Protein AF-A0A0C3GFC9-F1 (afdb_monomer)

Sequence (129 aa):
MVLRSMSPLGEFMSLLHCGRKLAPQDPPTFFVRWVLGDQTLHYHDTSITMDEFHALAHRVVKVAGDLCKELMYNWLQQVDLHQVKDDLQNRKAGFSFVRHPDNRLSEAYLGLLAKASTAKPNALMTHGT

pLDDT: mean 81.22, std 12.31, range [37.28, 94.31]

Solvent-accessible surface area (backbone atoms only — not comparable to full-atom values): 8166 Å² total; per-residue (Å²): 138,80,92,79,69,96,51,68,60,66,56,52,54,50,50,50,52,49,48,63,65,43,56,83,73,50,72,75,92,64,64,61,48,79,42,82,89,76,43,30,42,34,42,83,100,43,73,45,37,53,66,57,52,52,49,46,55,53,49,52,53,48,53,53,50,52,49,49,34,57,78,39,73,70,57,74,83,93,69,63,71,90,67,56,57,71,67,90,83,63,79,58,87,90,72,52,46,49,70,32,80,88,47,69,41,74,62,50,62,57,61,49,49,54,50,59,73,70,47,61,90,60,72,84,60,79,76,78,123

Mean predicted aligned error: 14.91 Å

Organism: Oidiodendron maius (strain Zn) (NCBI:txid913774)

Foldseek 3Di:
DPPDDPDCVVVVVVVVVVCVVCVVVDPPPPLWDADPPQCWIDGPVDIDHPVNVVVVVVVVVVVVVVVVCLVLLVDDDPFPPVQQDDDPVDPDPPDDSCPVPSRVNVCVVVVSVVSVVPDDVCSVVPPDD

Secondary structure (DSSP, 8-state):
--TT---THHHHHHHHHHHHHHTTTS--S-SEEEETTTTEEEETTEEEEHHHHHHHHHHHHHHHHHHHHHHTTT------TTT----TT---TT--GGG-GGG--TTHHHHHHHHHHHSPTTTTTTT--

Radius of gyration: 28.76 Å; Cα contacts (8 Å, |Δi|>4): 67; chains: 1; bounding box: 46×60×67 Å

Structure (mmCIF, N/CA/C/O backbone):
data_AF-A0A0C3GFC9-F1
#
_entry.id   AF-A0A0C3GFC9-F1
#
loop_
_atom_site.group_PDB
_atom_site.id
_atom_site.type_symbol
_atom_site.label_atom_id
_atom_site.label_alt_id
_atom_site.label_comp_id
_atom_site.label_asym_id
_atom_site.label_entity_id
_atom_site.label_seq_id
_atom_site.pdbx_PDB_ins_code
_atom_site.Cartn_x
_atom_site.Cartn_y
_atom_site.Cartn_z
_atom_site.occupancy
_atom_site.B_iso_or_equiv
_atom_site.auth_seq_id
_atom_site.auth_comp_id
_atom_site.auth_asym_id
_atom_site.auth_atom_id
_atom_site.pdbx_PDB_model_num
ATOM 1 N N . MET A 1 1 ? -1.468 44.048 -40.352 1.00 47.03 1 MET A N 1
ATOM 2 C CA . MET A 1 1 ? -2.719 44.228 -39.589 1.00 47.03 1 MET A CA 1
ATOM 3 C C . MET A 1 1 ? -3.746 44.846 -40.529 1.00 47.03 1 MET A C 1
ATOM 5 O O . MET A 1 1 ? -3.628 46.019 -40.845 1.00 47.03 1 MET A O 1
ATOM 9 N N . VAL A 1 2 ? -4.680 44.044 -41.053 1.00 45.38 2 VAL A N 1
ATOM 10 C CA . VAL A 1 2 ? -5.859 44.534 -41.789 1.00 45.38 2 VAL A CA 1
ATOM 11 C C . VAL A 1 2 ? -7.055 44.301 -40.876 1.00 45.38 2 VAL A C 1
ATOM 13 O O . VAL A 1 2 ? -7.545 43.187 -40.716 1.00 45.38 2 VAL A O 1
ATOM 16 N N . LEU A 1 3 ? -7.440 45.370 -40.191 1.00 52.34 3 LEU A N 1
ATOM 17 C CA . LEU A 1 3 ? -8.510 45.430 -39.209 1.00 52.34 3 LEU A CA 1
ATOM 18 C C . LEU A 1 3 ? -9.842 45.618 -39.949 1.00 52.34 3 LEU A C 1
ATOM 20 O O . LEU A 1 3 ? -10.229 46.767 -40.136 1.00 52.34 3 LEU A O 1
ATOM 24 N N . ARG A 1 4 ? -10.487 44.528 -40.422 1.00 47.97 4 ARG A N 1
ATOM 25 C CA . ARG A 1 4 ? -11.958 44.440 -40.673 1.00 47.97 4 ARG A CA 1
ATOM 26 C C . ARG A 1 4 ? -12.507 43.184 -41.378 1.00 47.97 4 ARG A C 1
ATOM 28 O O . ARG A 1 4 ? -13.690 43.175 -41.702 1.00 47.97 4 ARG A O 1
ATOM 35 N N . SER A 1 5 ? -11.755 42.103 -41.594 1.00 49.25 5 SER A N 1
ATOM 36 C CA . SER A 1 5 ? -12.398 40.855 -42.045 1.00 49.25 5 SER A CA 1
ATOM 37 C C . SER A 1 5 ? -12.921 40.063 -40.842 1.00 49.25 5 SER A C 1
ATOM 39 O O . SER A 1 5 ? -12.117 39.524 -40.088 1.00 49.25 5 SER A O 1
ATOM 41 N N . MET A 1 6 ? -14.243 39.918 -40.694 1.00 60.22 6 MET A N 1
ATOM 42 C CA . MET A 1 6 ? -14.892 38.964 -39.765 1.00 60.22 6 MET A CA 1
ATOM 43 C C . MET A 1 6 ? -14.681 37.490 -40.170 1.00 60.22 6 MET A C 1
ATOM 45 O O . MET A 1 6 ? -15.509 36.626 -39.900 1.00 60.22 6 MET A O 1
ATOM 49 N N . SER A 1 7 ? -13.591 37.197 -40.873 1.00 68.00 7 SER A N 1
ATOM 50 C CA . SER A 1 7 ? -13.250 35.848 -41.284 1.00 68.00 7 SER A CA 1
ATOM 51 C C . SER A 1 7 ? -12.221 35.289 -40.304 1.00 68.00 7 SER A C 1
ATOM 53 O O . SER A 1 7 ? -11.136 35.870 -40.192 1.00 68.00 7 SER A O 1
ATOM 55 N N . PRO A 1 8 ? -12.501 34.150 -39.644 1.00 67.62 8 PRO A N 1
ATOM 56 C CA . PRO A 1 8 ? -11.527 33.481 -38.781 1.00 67.62 8 PRO A CA 1
ATOM 57 C C . PRO A 1 8 ? -10.313 32.960 -39.571 1.00 67.62 8 PRO A C 1
ATOM 59 O O . PRO A 1 8 ? -9.320 32.537 -38.989 1.00 67.62 8 PRO A O 1
ATOM 62 N N . LEU A 1 9 ? -10.342 33.037 -40.909 1.00 78.25 9 LEU A N 1
ATOM 63 C CA . LEU A 1 9 ? -9.257 32.604 -41.785 1.00 78.25 9 LEU A CA 1
ATOM 64 C C . LEU A 1 9 ? -7.922 33.296 -41.482 1.00 78.25 9 LEU A C 1
ATOM 66 O O . LEU A 1 9 ? -6.882 32.647 -41.534 1.00 78.25 9 LEU A O 1
ATOM 70 N N . GLY A 1 10 ? -7.925 34.591 -41.147 1.00 80.19 10 GLY A N 1
ATOM 71 C CA . GLY A 1 10 ? -6.684 35.310 -40.825 1.00 80.19 10 GLY A CA 1
ATOM 72 C C . GLY A 1 10 ? -6.003 34.779 -39.558 1.00 80.19 10 GLY A C 1
ATOM 73 O O . GLY A 1 10 ? -4.776 34.669 -39.497 1.00 80.19 10 GLY A O 1
ATOM 74 N N . GLU A 1 11 ? -6.808 34.388 -38.574 1.00 79.44 11 GLU A N 1
ATOM 75 C CA . GLU A 1 11 ? -6.344 33.767 -37.336 1.00 79.44 11 GLU A CA 1
ATOM 76 C C . GLU A 1 11 ? -5.896 32.322 -37.583 1.00 79.44 11 GLU A C 1
ATOM 78 O O . GLU A 1 11 ? -4.794 31.955 -37.179 1.00 79.44 11 GLU A O 1
ATOM 83 N N . PHE A 1 12 ? -6.652 31.539 -38.364 1.00 78.00 12 PHE A N 1
ATOM 84 C CA . PHE A 1 12 ? -6.254 30.182 -38.756 1.00 78.00 12 PHE A CA 1
ATOM 85 C C . PHE A 1 12 ? -4.924 30.149 -39.511 1.00 78.00 12 PHE A C 1
ATOM 87 O O . PHE A 1 12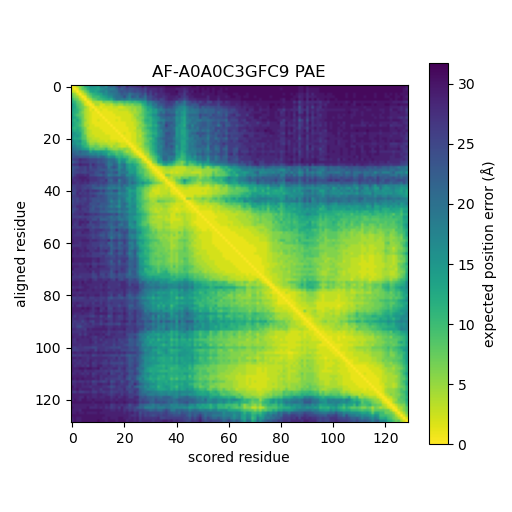 ? -4.077 29.304 -39.227 1.00 78.00 12 PHE A O 1
ATOM 94 N N . MET A 1 13 ? -4.692 31.088 -40.430 1.00 84.94 13 MET A N 1
ATOM 95 C CA . MET A 1 13 ? -3.417 31.181 -41.146 1.00 84.94 13 MET A CA 1
ATOM 96 C C . MET A 1 13 ? -2.267 31.608 -40.226 1.00 84.94 13 MET A C 1
ATOM 98 O O . MET A 1 13 ? -1.150 31.112 -40.375 1.00 84.94 13 MET A O 1
ATOM 102 N N . SER A 1 14 ? -2.533 32.476 -39.245 1.00 83.94 14 SER A N 1
ATOM 103 C CA . SER A 1 14 ? -1.540 32.872 -38.238 1.00 83.94 14 SER A CA 1
ATOM 104 C C . SER A 1 14 ? -1.169 31.703 -37.319 1.00 83.94 14 SER A C 1
ATOM 106 O O . SER A 1 14 ? 0.015 31.464 -37.081 1.00 83.94 14 SER A O 1
ATOM 108 N N . LEU A 1 15 ? -2.158 30.926 -36.866 1.00 82.94 15 LEU A N 1
ATOM 109 C CA . LEU A 1 15 ? -1.952 29.718 -36.064 1.00 82.94 15 LEU A CA 1
ATOM 110 C C . LEU A 1 15 ? -1.225 28.628 -36.856 1.00 82.94 15 LEU A C 1
ATOM 112 O O . LEU A 1 15 ? -0.289 28.032 -36.335 1.00 82.94 15 LEU A O 1
ATOM 116 N N . LEU A 1 16 ? -1.580 28.413 -38.126 1.00 84.38 16 LEU A N 1
ATOM 117 C CA . LEU A 1 16 ? -0.884 27.472 -39.008 1.00 84.38 16 LEU A CA 1
ATOM 118 C C . LEU A 1 16 ? 0.585 27.865 -39.206 1.00 84.38 16 LEU A C 1
ATOM 120 O O . LEU A 1 16 ? 1.469 27.010 -39.175 1.00 84.38 16 LEU A O 1
ATOM 124 N N . HIS A 1 17 ? 0.861 29.156 -39.404 1.00 86.19 17 HIS A N 1
ATOM 125 C CA . HIS A 1 17 ? 2.228 29.663 -39.535 1.00 86.19 17 HIS A CA 1
ATOM 126 C C . HIS A 1 17 ? 3.020 29.519 -38.234 1.00 86.19 17 HIS A C 1
ATOM 128 O O . HIS A 1 17 ? 4.190 29.141 -38.267 1.00 86.19 17 HIS A O 1
ATOM 134 N N . CYS A 1 18 ? 2.378 29.766 -37.089 1.00 82.62 18 CYS A N 1
ATOM 135 C CA . CYS A 1 18 ? 2.957 29.520 -35.771 1.00 82.62 18 CYS A CA 1
ATOM 136 C C . CYS A 1 18 ? 3.274 28.028 -35.577 1.00 82.62 18 CYS A C 1
ATOM 138 O O . CYS A 1 18 ? 4.416 27.672 -35.298 1.00 82.62 18 CYS A O 1
ATOM 140 N N . GLY A 1 19 ? 2.309 27.145 -35.850 1.00 76.19 19 GLY A N 1
ATOM 141 C CA . GLY A 1 19 ? 2.468 25.694 -35.771 1.00 76.19 19 GLY A CA 1
ATOM 142 C C . GLY A 1 19 ? 3.572 25.164 -36.685 1.00 76.19 19 GLY A C 1
ATOM 143 O O . GLY A 1 19 ? 4.367 24.342 -36.258 1.00 76.19 19 GLY A O 1
ATOM 144 N N . ARG A 1 20 ? 3.718 25.688 -37.908 1.00 82.25 20 ARG A N 1
ATOM 145 C CA . ARG A 1 20 ? 4.824 25.322 -38.816 1.00 82.25 20 ARG A CA 1
ATOM 146 C C . ARG A 1 20 ? 6.199 25.778 -38.334 1.00 82.25 20 ARG A C 1
ATOM 148 O O . ARG A 1 20 ? 7.185 25.134 -38.668 1.00 82.25 20 ARG A O 1
ATOM 155 N N . LYS A 1 21 ? 6.280 26.884 -37.590 1.00 82.00 21 LYS A N 1
ATOM 156 C CA . LYS A 1 21 ? 7.532 27.335 -36.962 1.00 82.00 21 LYS A CA 1
ATOM 157 C C . LYS A 1 21 ? 7.885 26.518 -35.724 1.00 82.00 21 LYS A C 1
ATOM 159 O O . LYS A 1 21 ? 9.066 26.346 -35.444 1.00 82.00 21 LYS A O 1
ATOM 164 N N . LEU A 1 22 ? 6.871 26.045 -35.003 1.00 74.25 22 LEU A N 1
ATOM 165 C CA . LEU A 1 22 ? 7.031 25.229 -33.802 1.00 74.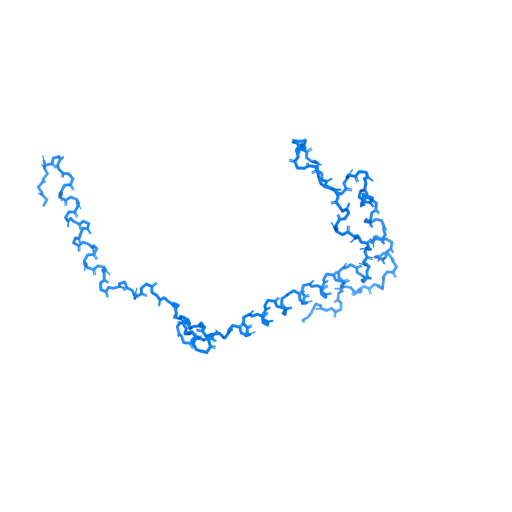25 22 LEU A CA 1
ATOM 166 C C . LEU A 1 22 ? 7.255 23.747 -34.128 1.00 74.25 22 LEU A C 1
ATOM 168 O O . LEU A 1 22 ? 8.013 23.103 -33.424 1.00 74.25 22 LEU A O 1
ATOM 172 N N . ALA A 1 23 ? 6.690 23.221 -35.217 1.00 69.56 23 ALA A N 1
ATOM 173 C CA . ALA A 1 23 ? 6.781 21.804 -35.585 1.00 69.56 23 ALA A CA 1
ATOM 174 C C . ALA A 1 23 ? 8.219 21.249 -35.706 1.00 69.56 23 ALA A C 1
ATOM 176 O O . ALA A 1 23 ? 8.431 20.108 -35.317 1.00 69.56 23 ALA A O 1
ATOM 177 N N . PRO A 1 24 ? 9.227 22.001 -36.194 1.00 73.06 24 PRO A N 1
ATOM 178 C CA . PRO A 1 24 ? 10.620 21.545 -36.197 1.00 73.06 24 PRO A CA 1
ATOM 179 C C . PRO A 1 24 ? 11.316 21.652 -34.831 1.00 73.06 24 PRO A C 1
ATOM 181 O O . PRO A 1 24 ? 12.390 21.087 -34.660 1.00 73.06 24 PRO A O 1
ATOM 184 N N . GLN A 1 25 ? 10.753 22.434 -33.902 1.00 68.56 25 GLN A N 1
ATOM 185 C CA . GLN A 1 25 ? 11.238 22.606 -32.524 1.00 68.56 25 GLN A CA 1
ATOM 186 C C . GLN A 1 25 ? 10.552 21.638 -31.553 1.00 68.56 25 GLN A C 1
ATOM 188 O O . GLN A 1 25 ? 10.991 21.504 -30.413 1.00 68.56 25 GLN A O 1
ATOM 193 N N . ASP A 1 26 ? 9.477 20.986 -31.997 1.00 56.66 26 ASP A N 1
ATOM 194 C CA . ASP A 1 26 ? 8.774 19.967 -31.239 1.00 56.66 26 ASP A CA 1
ATOM 195 C C . ASP A 1 26 ? 9.607 18.673 -31.315 1.00 56.66 26 ASP A C 1
ATOM 197 O O . ASP A 1 26 ? 9.803 18.133 -32.412 1.00 56.66 26 ASP A O 1
ATOM 201 N N . PRO A 1 27 ? 10.186 18.190 -30.200 1.00 59.91 27 PRO A N 1
ATOM 202 C CA . PRO A 1 27 ? 10.908 16.925 -30.207 1.00 59.91 27 PRO A CA 1
ATOM 203 C C . PRO A 1 27 ? 9.965 15.799 -30.667 1.00 59.91 27 PRO A C 1
ATOM 205 O O . PRO A 1 27 ? 8.756 15.877 -30.428 1.00 59.91 27 PRO A O 1
ATOM 208 N N . PRO A 1 28 ? 10.472 14.745 -31.337 1.00 61.00 28 PRO A N 1
ATOM 209 C CA . PRO A 1 28 ? 9.625 13.657 -31.809 1.00 61.00 28 PRO A CA 1
ATOM 210 C C . PRO A 1 28 ? 8.748 13.132 -30.670 1.00 61.00 28 PRO A C 1
ATOM 212 O O . PRO A 1 28 ? 9.238 12.804 -29.593 1.00 61.00 28 PRO A O 1
ATOM 215 N N . THR A 1 29 ? 7.443 13.035 -30.928 1.00 58.06 29 THR A N 1
ATOM 216 C CA . THR A 1 29 ? 6.380 12.750 -29.945 1.00 58.06 29 THR A CA 1
ATOM 217 C C . THR A 1 29 ? 6.498 11.372 -29.271 1.00 58.06 29 THR A C 1
ATOM 219 O O . THR A 1 29 ? 5.673 11.012 -28.436 1.00 58.06 29 THR A O 1
ATOM 222 N N . PHE A 1 30 ? 7.515 10.577 -29.613 1.00 57.59 30 PHE A N 1
ATOM 223 C CA . PHE A 1 30 ? 7.796 9.283 -29.006 1.00 57.59 30 PHE A CA 1
ATOM 224 C C . PHE A 1 30 ? 9.033 9.376 -28.102 1.00 57.59 30 PHE A C 1
ATOM 226 O O . PHE A 1 30 ? 10.143 8.999 -28.459 1.00 57.59 30 PHE A O 1
ATOM 233 N N . PHE A 1 31 ? 8.826 9.825 -26.867 1.00 65.44 31 PHE A N 1
ATOM 234 C CA . PHE A 1 31 ? 9.827 9.700 -25.799 1.00 65.44 31 PHE A CA 1
ATOM 235 C C . PHE A 1 31 ? 10.051 8.247 -25.355 1.00 65.44 31 PHE A C 1
ATOM 237 O O . PHE A 1 31 ? 10.948 7.965 -24.568 1.00 65.44 31 PHE A O 1
ATOM 244 N N . VAL A 1 32 ? 9.236 7.323 -25.865 1.00 66.19 32 VAL A N 1
ATOM 245 C CA . VAL A 1 32 ? 9.180 5.926 -25.460 1.00 66.19 32 VAL A CA 1
ATOM 246 C C . VAL A 1 32 ? 9.242 5.046 -26.705 1.00 66.19 32 VAL A C 1
ATOM 248 O O . VAL A 1 32 ? 8.365 5.124 -27.567 1.00 66.19 32 VAL A O 1
ATOM 251 N N . ARG A 1 33 ? 10.268 4.195 -26.807 1.00 77.75 33 ARG A N 1
ATOM 252 C CA . ARG A 1 33 ? 10.377 3.165 -27.851 1.00 77.75 33 ARG A CA 1
ATOM 253 C C . ARG A 1 33 ? 10.247 1.791 -27.207 1.00 77.75 33 ARG A C 1
ATOM 255 O O . ARG A 1 33 ? 11.044 1.438 -26.347 1.00 77.75 33 ARG A O 1
ATOM 262 N N . TRP A 1 34 ? 9.273 1.014 -27.666 1.00 79.94 34 TRP A N 1
ATOM 263 C CA . TRP A 1 34 ? 9.131 -0.391 -27.297 1.00 79.94 34 TRP A CA 1
ATOM 264 C C . TRP A 1 34 ? 9.788 -1.282 -28.345 1.00 79.94 34 TRP A C 1
ATOM 266 O O . TRP A 1 34 ? 9.454 -1.187 -29.530 1.00 79.94 34 TRP A O 1
ATOM 276 N N . VAL A 1 35 ? 10.695 -2.156 -27.921 1.00 80.69 35 VAL A N 1
ATOM 277 C CA . VAL A 1 35 ? 11.299 -3.168 -28.787 1.00 80.69 35 VAL A CA 1
ATOM 278 C C . VAL A 1 35 ? 10.722 -4.531 -28.396 1.00 80.69 35 VAL A C 1
ATOM 280 O O . VAL A 1 35 ? 10.742 -4.947 -27.243 1.00 80.69 35 VAL A O 1
ATOM 283 N N . LEU A 1 36 ? 10.089 -5.205 -29.362 1.00 73.75 36 LEU A N 1
ATOM 284 C CA . LEU A 1 36 ? 9.292 -6.409 -29.092 1.00 73.75 36 LEU A CA 1
ATOM 285 C C . LEU A 1 36 ? 10.155 -7.645 -28.793 1.00 73.75 36 LEU A C 1
ATOM 287 O O . LEU A 1 36 ? 9.706 -8.537 -28.083 1.00 73.75 36 LEU A O 1
ATOM 291 N N . GLY A 1 37 ? 11.368 -7.714 -29.350 1.00 77.00 37 GLY A N 1
ATOM 292 C CA . GLY A 1 37 ? 12.222 -8.903 -29.253 1.00 77.00 37 GLY A CA 1
ATOM 293 C C . GLY A 1 37 ? 12.847 -9.094 -27.873 1.00 77.00 37 GLY A C 1
ATOM 294 O O . GLY A 1 37 ? 12.868 -10.199 -27.347 1.00 77.00 37 GLY A O 1
ATOM 295 N N . ASP A 1 38 ? 13.327 -8.009 -27.287 1.00 71.25 38 ASP A N 1
ATOM 296 C CA . ASP A 1 38 ? 13.937 -7.947 -25.960 1.00 71.25 38 ASP A CA 1
ATOM 297 C C . ASP A 1 38 ? 12.940 -7.515 -24.869 1.00 71.25 38 ASP A C 1
ATOM 299 O O . ASP A 1 38 ? 13.285 -7.523 -23.692 1.00 71.25 38 ASP A O 1
ATOM 303 N N . GLN A 1 39 ? 11.697 -7.181 -25.252 1.00 86.75 39 GLN A N 1
ATOM 304 C CA . GLN A 1 39 ? 10.661 -6.646 -24.361 1.00 86.75 39 GLN A CA 1
ATOM 305 C C . GLN A 1 39 ? 11.188 -5.463 -23.537 1.00 86.75 39 GLN A C 1
ATOM 307 O O . GLN A 1 39 ? 10.914 -5.345 -22.340 1.00 86.75 39 GLN A O 1
ATOM 312 N N . THR A 1 40 ? 11.970 -4.599 -24.184 1.00 87.81 40 THR A N 1
ATOM 313 C CA . THR A 1 40 ? 12.606 -3.449 -23.545 1.00 87.81 40 THR A CA 1
ATOM 314 C C . THR A 1 40 ? 11.875 -2.165 -23.909 1.00 87.81 40 THR A C 1
ATOM 316 O O . THR A 1 40 ? 11.625 -1.852 -25.079 1.00 87.81 40 THR A O 1
ATOM 319 N N . LEU A 1 41 ? 11.557 -1.385 -22.880 1.00 86.12 41 LEU A N 1
ATOM 320 C CA . LEU A 1 41 ? 11.072 -0.021 -22.982 1.00 86.12 41 LEU A CA 1
ATOM 321 C C . LEU A 1 41 ? 12.269 0.929 -22.887 1.00 86.12 41 LEU A C 1
ATOM 323 O O . LEU A 1 41 ? 12.907 1.032 -21.842 1.00 86.12 41 LEU A O 1
ATOM 327 N N . HIS A 1 42 ? 12.564 1.650 -23.961 1.00 85.31 42 HIS A N 1
ATOM 328 C CA . HIS A 1 42 ? 13.576 2.702 -23.967 1.00 85.31 42 HIS A CA 1
ATOM 329 C C . HIS A 1 42 ? 12.927 4.066 -23.736 1.00 85.31 42 HIS A C 1
ATOM 331 O O . HIS A 1 42 ? 11.971 4.420 -24.430 1.00 85.31 42 HIS A O 1
ATOM 337 N N . TYR A 1 43 ? 13.478 4.833 -22.799 1.00 81.00 43 TYR A N 1
ATOM 338 C CA . TYR A 1 43 ? 13.106 6.209 -22.484 1.00 81.00 43 TYR A CA 1
ATOM 339 C C . TYR A 1 43 ? 14.378 7.063 -22.383 1.00 81.00 43 TYR A C 1
ATOM 341 O O . TYR A 1 43 ? 15.171 6.891 -21.456 1.00 81.00 43 TYR A O 1
ATOM 349 N N . HIS A 1 44 ? 14.593 7.974 -23.338 1.00 79.50 44 HIS A N 1
ATOM 350 C CA . HIS A 1 44 ? 15.859 8.714 -23.493 1.00 79.50 44 HIS A CA 1
ATOM 351 C C . HIS A 1 44 ? 17.097 7.790 -23.453 1.00 79.50 44 HIS A C 1
ATOM 353 O O . HIS A 1 44 ? 17.167 6.835 -24.224 1.00 79.50 44 HIS A O 1
ATOM 359 N N . ASP A 1 45 ? 18.041 8.059 -22.544 1.00 81.25 45 ASP A N 1
ATOM 360 C CA . ASP A 1 45 ? 19.277 7.296 -22.331 1.00 81.25 45 ASP A CA 1
ATOM 361 C C . ASP A 1 45 ? 19.093 6.137 -21.335 1.00 81.25 45 ASP A C 1
ATOM 363 O O . ASP A 1 45 ? 20.059 5.513 -20.901 1.00 81.25 45 ASP A O 1
ATOM 367 N N . THR A 1 46 ? 17.849 5.855 -20.939 1.00 83.38 46 THR A N 1
ATOM 368 C CA . THR A 1 46 ? 17.509 4.773 -20.013 1.00 83.38 46 THR A CA 1
ATOM 369 C C . THR A 1 46 ? 16.670 3.709 -20.701 1.00 83.38 46 THR A C 1
ATOM 371 O O . THR A 1 46 ? 15.903 3.977 -21.628 1.00 83.38 46 THR A O 1
ATOM 374 N N . SER A 1 47 ? 16.810 2.474 -20.242 1.00 88.12 47 SER A N 1
ATOM 375 C CA . SER A 1 47 ? 16.018 1.344 -20.708 1.00 88.12 47 SER A CA 1
ATOM 376 C C . SER A 1 47 ? 15.575 0.511 -19.522 1.00 88.12 47 SER A C 1
ATOM 378 O O . SER A 1 47 ? 16.340 0.341 -18.576 1.00 88.12 47 SER A O 1
ATOM 380 N N . ILE A 1 48 ? 14.358 -0.014 -19.586 1.00 89.00 48 ILE A N 1
ATOM 381 C CA . ILE A 1 48 ? 13.835 -0.966 -18.614 1.00 89.00 48 ILE A CA 1
ATOM 382 C C . ILE A 1 48 ? 13.248 -2.152 -19.367 1.00 89.00 48 ILE A C 1
ATOM 384 O O . ILE A 1 48 ? 12.418 -1.993 -20.263 1.00 89.00 48 ILE A O 1
ATOM 388 N N . THR A 1 49 ? 13.700 -3.347 -19.027 1.00 91.06 49 THR A N 1
ATOM 389 C CA . THR A 1 49 ? 13.106 -4.587 -19.532 1.00 91.06 49 THR A CA 1
ATOM 390 C C . THR A 1 49 ? 11.766 -4.845 -18.848 1.00 91.06 49 THR A C 1
ATOM 392 O O . THR A 1 49 ? 11.521 -4.403 -17.720 1.00 91.06 49 THR A O 1
ATOM 395 N N . MET A 1 50 ? 10.883 -5.605 -19.491 1.00 86.38 50 MET A N 1
ATOM 396 C CA . MET A 1 50 ? 9.631 -6.012 -18.850 1.00 86.38 50 MET A CA 1
ATOM 397 C C . MET A 1 50 ? 9.837 -6.840 -17.588 1.00 86.38 50 MET A C 1
ATOM 399 O O . MET A 1 50 ? 9.074 -6.691 -16.633 1.00 86.38 50 MET A O 1
ATOM 403 N N . ASP A 1 51 ? 10.897 -7.642 -17.538 1.00 88.44 51 ASP A N 1
ATOM 404 C CA . ASP A 1 51 ? 11.267 -8.383 -16.335 1.00 88.44 51 ASP A CA 1
ATOM 405 C C . ASP A 1 51 ? 11.658 -7.440 -15.192 1.00 88.44 51 ASP A C 1
ATOM 407 O O . ASP A 1 51 ? 11.205 -7.616 -14.059 1.00 88.44 51 ASP A O 1
ATOM 411 N N . GLU A 1 52 ? 12.437 -6.390 -15.466 1.00 89.19 52 GLU A N 1
ATOM 412 C CA . GLU A 1 52 ? 12.785 -5.371 -14.470 1.00 89.19 52 GLU A CA 1
ATOM 413 C C . GLU A 1 52 ? 11.569 -4.569 -14.006 1.00 89.19 52 GLU A C 1
ATOM 415 O O . GLU A 1 52 ? 11.453 -4.270 -12.813 1.00 89.19 52 GLU A O 1
ATOM 420 N N . PHE A 1 53 ? 10.650 -4.254 -14.921 1.00 86.38 53 PHE A N 1
ATOM 421 C CA . PHE A 1 53 ? 9.396 -3.579 -14.604 1.00 86.38 53 PHE A CA 1
ATOM 422 C C . PHE A 1 53 ? 8.489 -4.447 -13.717 1.00 86.38 53 PHE A C 1
ATOM 424 O O . PHE A 1 53 ? 8.015 -3.989 -12.673 1.00 86.38 53 PHE A O 1
ATOM 431 N N . HIS A 1 54 ? 8.302 -5.726 -14.054 1.00 86.62 54 HIS A N 1
ATOM 432 C CA . HIS A 1 54 ? 7.574 -6.673 -13.207 1.00 86.62 54 HIS A CA 1
ATOM 433 C C . HIS A 1 54 ? 8.255 -6.852 -11.849 1.00 86.62 54 HIS A C 1
ATOM 435 O O . HIS A 1 54 ? 7.600 -6.814 -10.804 1.00 86.62 54 HIS A O 1
ATOM 441 N N . ALA A 1 55 ? 9.582 -6.983 -11.835 1.00 91.75 55 ALA A N 1
ATOM 442 C CA . ALA A 1 55 ? 10.346 -7.092 -10.603 1.00 91.75 55 ALA A CA 1
ATOM 443 C C . ALA A 1 55 ? 10.205 -5.834 -9.735 1.00 91.75 55 ALA A C 1
ATOM 445 O O . ALA A 1 55 ? 10.153 -5.948 -8.511 1.00 91.75 55 ALA A O 1
ATOM 446 N N . LEU A 1 56 ? 10.100 -4.642 -10.333 1.00 90.44 56 LEU A N 1
ATOM 447 C CA . LEU A 1 56 ? 9.812 -3.406 -9.609 1.00 90.44 56 LEU A CA 1
ATOM 448 C C . LEU A 1 56 ? 8.440 -3.472 -8.934 1.00 90.44 56 LEU A C 1
ATOM 450 O O . LEU A 1 56 ? 8.364 -3.236 -7.730 1.00 90.44 56 LEU A O 1
ATOM 454 N N . ALA A 1 57 ? 7.384 -3.843 -9.663 1.00 88.25 57 ALA A N 1
ATOM 455 C CA . ALA A 1 57 ? 6.045 -3.984 -9.090 1.00 88.25 57 ALA A CA 1
ATOM 456 C C . ALA A 1 57 ? 6.033 -4.988 -7.923 1.00 88.25 57 ALA A C 1
ATOM 458 O O . ALA A 1 57 ? 5.544 -4.677 -6.835 1.00 88.25 57 ALA A O 1
ATOM 459 N N . HIS A 1 58 ? 6.661 -6.154 -8.100 1.00 92.19 58 HIS A N 1
ATOM 460 C CA . HIS A 1 58 ? 6.801 -7.149 -7.035 1.00 92.19 58 HIS A CA 1
ATOM 461 C C . HIS A 1 58 ? 7.590 -6.624 -5.832 1.00 92.19 58 HIS A C 1
ATOM 463 O O . HIS A 1 58 ? 7.188 -6.860 -4.692 1.00 92.19 58 HIS A O 1
ATOM 469 N N . ARG A 1 59 ? 8.690 -5.894 -6.058 1.00 93.81 59 ARG A N 1
ATOM 470 C CA . ARG A 1 59 ? 9.475 -5.273 -4.982 1.00 93.81 59 ARG A CA 1
ATOM 471 C C . ARG A 1 59 ? 8.652 -4.252 -4.209 1.00 93.81 59 ARG A C 1
ATOM 473 O O . ARG A 1 59 ? 8.674 -4.292 -2.985 1.00 93.81 59 ARG A O 1
ATOM 480 N N . VAL A 1 60 ? 7.907 -3.385 -4.892 1.00 94.31 60 VAL A N 1
ATOM 481 C CA . VAL A 1 60 ? 7.056 -2.376 -4.245 1.00 94.31 60 VAL A CA 1
ATOM 482 C C . VAL A 1 60 ? 5.981 -3.045 -3.393 1.00 94.31 60 VAL A C 1
ATOM 484 O O . VAL A 1 60 ? 5.840 -2.699 -2.224 1.00 94.31 60 VAL A O 1
ATOM 487 N N . VAL A 1 61 ? 5.278 -4.047 -3.932 1.00 94.00 61 VAL A N 1
ATOM 488 C CA . VAL A 1 61 ? 4.263 -4.802 -3.176 1.00 94.00 61 VAL A CA 1
ATOM 489 C C . VAL A 1 61 ? 4.881 -5.497 -1.965 1.00 94.00 61 VAL A C 1
ATOM 491 O O . VAL A 1 61 ? 4.312 -5.450 -0.877 1.00 94.00 61 VAL A O 1
ATOM 494 N N . LYS A 1 62 ? 6.060 -6.108 -2.127 1.00 93.88 62 LYS A N 1
ATOM 495 C CA . LYS A 1 62 ? 6.772 -6.766 -1.029 1.00 93.88 62 LYS A CA 1
ATOM 496 C C . LYS A 1 62 ? 7.155 -5.771 0.067 1.00 93.88 62 LYS A C 1
ATOM 498 O O . LYS A 1 62 ? 6.809 -5.999 1.219 1.00 93.88 62 LYS A O 1
ATOM 503 N N . VAL A 1 63 ? 7.815 -4.668 -0.287 1.00 93.69 63 VAL A N 1
ATOM 504 C CA . VAL A 1 63 ? 8.249 -3.637 0.670 1.00 93.69 63 VAL A CA 1
ATOM 505 C C . VAL A 1 63 ? 7.050 -3.017 1.383 1.00 93.69 63 VAL A C 1
ATOM 507 O O . VAL A 1 63 ? 7.065 -2.899 2.603 1.00 93.69 63 VAL A O 1
ATOM 510 N N . ALA A 1 64 ? 5.983 -2.681 0.653 1.00 93.00 64 ALA A N 1
ATOM 511 C CA . ALA A 1 64 ? 4.755 -2.161 1.248 1.00 93.00 64 ALA A CA 1
ATOM 512 C C . ALA A 1 64 ? 4.096 -3.184 2.187 1.00 93.00 64 ALA A C 1
ATOM 514 O O . ALA A 1 64 ? 3.631 -2.822 3.265 1.00 93.00 64 ALA A O 1
ATOM 515 N N . GLY A 1 65 ? 4.079 -4.463 1.804 1.00 91.19 65 GLY A N 1
ATOM 516 C CA . GLY A 1 65 ? 3.555 -5.545 2.631 1.00 91.19 65 GLY A CA 1
ATOM 517 C C . GLY A 1 65 ? 4.365 -5.762 3.908 1.00 91.19 65 GLY A C 1
ATOM 518 O O . GLY A 1 65 ? 3.782 -5.928 4.976 1.00 91.19 65 GLY A O 1
ATOM 519 N N . ASP A 1 66 ? 5.693 -5.732 3.817 1.00 90.38 66 ASP A N 1
ATOM 520 C CA . ASP A 1 66 ? 6.583 -5.894 4.968 1.00 90.38 66 ASP A CA 1
ATOM 521 C C . ASP A 1 66 ? 6.488 -4.690 5.919 1.00 90.38 66 ASP A C 1
ATOM 523 O O . ASP A 1 66 ? 6.325 -4.883 7.123 1.00 90.38 66 ASP A O 1
ATOM 527 N N . LEU A 1 67 ? 6.435 -3.465 5.383 1.00 90.69 67 LEU A N 1
ATOM 528 C CA . LEU A 1 67 ? 6.183 -2.256 6.172 1.00 90.69 67 LEU A CA 1
ATOM 529 C C . LEU A 1 67 ? 4.806 -2.296 6.850 1.00 90.69 67 LEU A C 1
ATOM 531 O O . LEU A 1 67 ? 4.673 -1.947 8.018 1.00 90.69 67 LEU A O 1
ATOM 535 N N . CYS A 1 68 ? 3.769 -2.749 6.143 1.00 89.25 68 CYS A N 1
ATOM 536 C CA . CYS A 1 68 ? 2.430 -2.878 6.712 1.00 89.25 68 CYS A CA 1
ATOM 537 C C . CYS A 1 68 ? 2.411 -3.881 7.876 1.00 89.25 68 CYS A C 1
ATOM 539 O O . CYS A 1 68 ? 1.862 -3.580 8.934 1.00 89.25 68 CYS A O 1
ATOM 541 N N . LYS A 1 69 ? 3.079 -5.036 7.737 1.00 89.38 69 LYS A N 1
ATOM 542 C CA . LYS A 1 69 ? 3.233 -6.000 8.841 1.00 89.38 69 LYS A CA 1
ATOM 543 C C . LYS A 1 69 ? 3.939 -5.378 10.039 1.00 89.38 69 LYS A C 1
ATOM 545 O O . LYS A 1 69 ? 3.491 -5.588 11.164 1.00 89.38 69 LYS A O 1
ATOM 550 N N . GLU A 1 70 ? 5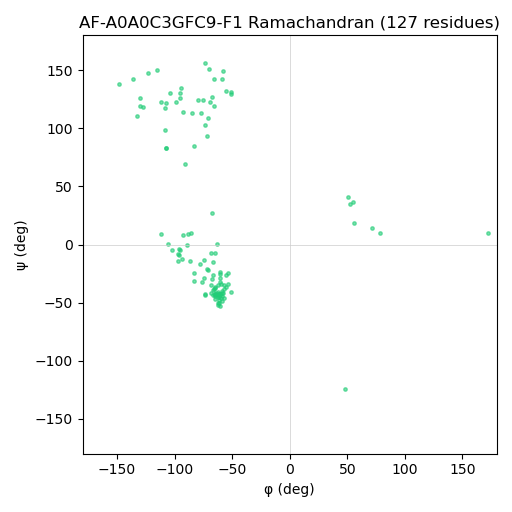.009 -4.621 9.808 1.00 88.62 70 GLU A N 1
ATOM 551 C CA . GLU A 1 70 ? 5.740 -3.929 10.870 1.00 88.62 70 GLU A CA 1
ATOM 552 C C . GLU A 1 70 ? 4.833 -2.935 11.605 1.00 88.62 70 GLU A C 1
ATOM 554 O O . GLU A 1 70 ? 4.664 -3.048 12.820 1.00 88.62 70 GLU A O 1
ATOM 559 N N . LEU A 1 71 ? 4.163 -2.043 10.867 1.00 88.44 71 LEU A N 1
ATOM 560 C CA . LEU A 1 71 ? 3.230 -1.049 11.412 1.00 88.44 71 LEU A CA 1
ATOM 561 C C . LEU A 1 71 ? 2.048 -1.683 12.156 1.00 88.44 71 LEU A C 1
ATOM 563 O O . LEU A 1 71 ? 1.518 -1.099 13.099 1.00 88.44 71 LEU A O 1
ATOM 567 N N . MET A 1 72 ? 1.645 -2.890 11.762 1.00 89.56 72 MET A N 1
ATOM 568 C CA . MET A 1 72 ? 0.608 -3.660 12.442 1.00 89.56 72 MET A CA 1
ATOM 569 C C . MET A 1 72 ? 1.150 -4.505 13.607 1.00 89.56 72 MET A C 1
ATOM 571 O O . MET A 1 72 ? 0.422 -5.337 14.135 1.00 89.56 72 MET A O 1
ATOM 575 N N . TYR A 1 73 ? 2.403 -4.338 14.044 1.00 89.44 73 TYR A N 1
ATOM 576 C CA . TYR A 1 73 ? 3.031 -5.160 15.093 1.00 89.44 73 TYR A CA 1
ATOM 577 C C . TYR A 1 73 ? 2.977 -6.669 14.798 1.00 89.44 73 TYR A C 1
ATOM 579 O O . TYR A 1 73 ? 2.782 -7.493 15.698 1.00 89.44 73 TYR A O 1
ATOM 587 N N . ASN A 1 74 ? 3.112 -7.039 13.522 1.00 87.56 74 ASN A N 1
ATOM 588 C CA . ASN A 1 74 ? 2.909 -8.391 12.992 1.00 87.56 74 ASN A CA 1
ATOM 589 C C . ASN A 1 74 ? 1.522 -8.983 13.297 1.00 87.56 74 ASN A C 1
ATOM 591 O O . ASN A 1 74 ? 1.324 -10.198 13.237 1.00 87.56 74 ASN A O 1
ATOM 595 N N . TRP A 1 75 ? 0.550 -8.140 13.640 1.00 88.31 75 TRP A N 1
ATOM 596 C CA . TRP A 1 75 ? -0.837 -8.539 13.759 1.00 88.31 75 TRP A CA 1
ATOM 597 C C . TRP A 1 75 ? -1.452 -8.608 12.367 1.00 88.31 75 TRP A C 1
ATOM 599 O O . TRP A 1 75 ? -1.430 -7.640 11.613 1.00 88.31 75 TRP A O 1
ATOM 609 N N . LEU A 1 76 ? -2.014 -9.762 12.029 1.00 81.56 76 LEU A N 1
ATOM 610 C CA . LEU A 1 76 ? -2.760 -9.952 10.798 1.00 81.56 76 LEU A CA 1
ATOM 611 C C . LEU A 1 76 ? -4.114 -10.537 11.172 1.00 81.56 76 LEU A C 1
ATOM 613 O O . LEU A 1 76 ? -4.187 -11.626 11.746 1.00 81.56 76 LEU A O 1
ATOM 617 N N . GLN A 1 77 ? -5.190 -9.823 10.861 1.00 77.56 77 GLN A N 1
ATOM 618 C CA . GLN A 1 77 ? -6.514 -10.413 10.954 1.00 77.56 77 GLN A CA 1
ATOM 619 C C . GLN A 1 77 ? -6.700 -11.347 9.759 1.00 77.56 77 GLN A C 1
ATOM 621 O O . GLN A 1 77 ? -6.553 -10.929 8.611 1.00 77.56 77 GLN A O 1
ATOM 626 N N . GLN A 1 78 ? -7.015 -12.615 10.016 1.00 79.44 78 GLN A N 1
ATOM 627 C CA . GLN A 1 78 ? -7.405 -13.541 8.958 1.00 79.44 78 GLN A CA 1
ATOM 628 C C . GLN A 1 78 ? -8.803 -13.158 8.470 1.00 79.44 78 GLN A C 1
ATOM 630 O O . GLN A 1 78 ? -9.808 -13.554 9.054 1.00 79.44 78 GLN A O 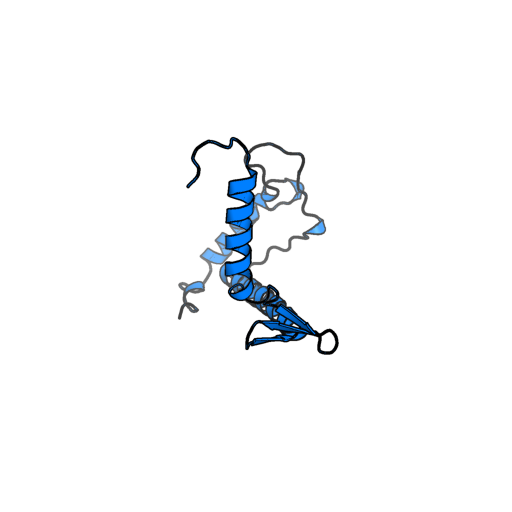1
ATOM 635 N N . VAL A 1 79 ? -8.850 -12.332 7.428 1.00 83.94 79 VAL A N 1
ATOM 636 C CA . VAL A 1 79 ? -10.081 -11.955 6.736 1.00 83.94 79 VAL A CA 1
ATOM 637 C C . VAL A 1 79 ? -10.069 -12.649 5.386 1.00 83.94 79 VAL A C 1
ATOM 639 O O . VAL A 1 79 ? -9.186 -12.399 4.566 1.00 83.94 79 VAL A O 1
ATOM 642 N N . ASP A 1 80 ? -11.045 -13.522 5.154 1.00 87.69 80 ASP A N 1
ATOM 643 C CA . ASP A 1 80 ? -11.295 -14.038 3.815 1.00 87.69 80 ASP A CA 1
ATOM 644 C C . ASP A 1 80 ? -11.953 -12.933 2.984 1.00 87.69 80 ASP A C 1
ATOM 646 O O . ASP A 1 80 ? -13.142 -12.645 3.133 1.00 87.69 80 ASP A O 1
ATOM 650 N N . LEU A 1 81 ? -11.161 -12.295 2.119 1.00 87.31 81 LEU A N 1
ATOM 651 C CA . LEU A 1 81 ? -11.626 -11.201 1.269 1.0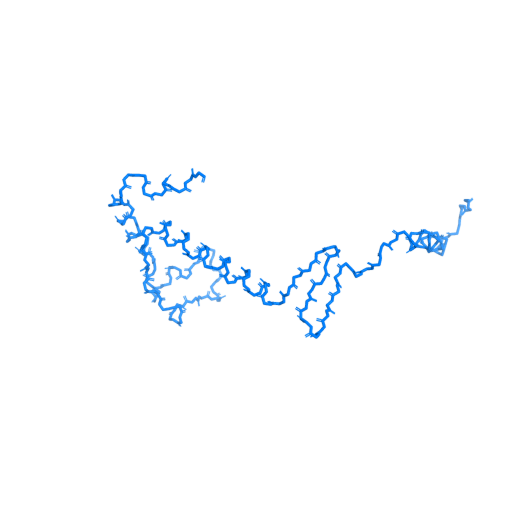0 87.31 81 LEU A CA 1
ATOM 652 C C . LEU A 1 81 ? -12.759 -11.630 0.327 1.00 87.31 81 LEU A C 1
ATOM 654 O O . LEU A 1 81 ? -13.559 -10.783 -0.057 1.00 87.31 81 LEU A O 1
ATOM 658 N N . HIS A 1 82 ? -12.883 -12.921 -0.002 1.00 89.69 82 HIS A N 1
ATOM 659 C CA . HIS A 1 82 ? -13.997 -13.421 -0.812 1.00 89.69 82 HIS A CA 1
ATOM 660 C C . HIS A 1 82 ? -15.333 -13.416 -0.062 1.00 89.69 82 HIS A C 1
ATOM 662 O O . HIS A 1 82 ? -16.389 -13.415 -0.692 1.00 89.69 82 HIS A O 1
ATOM 668 N N . GLN A 1 83 ? -15.297 -13.410 1.272 1.00 90.25 8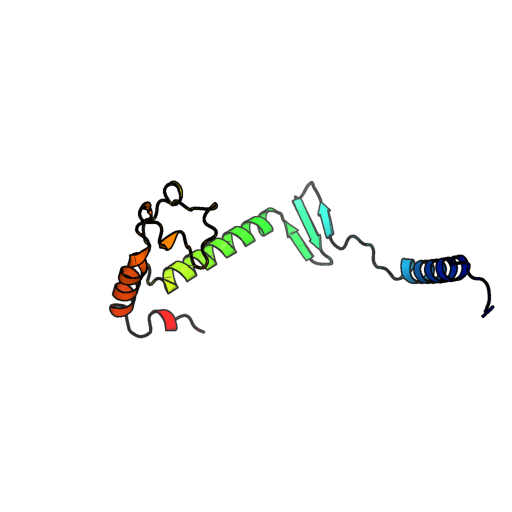3 GLN A N 1
ATOM 669 C CA . GLN A 1 83 ? -16.487 -13.367 2.1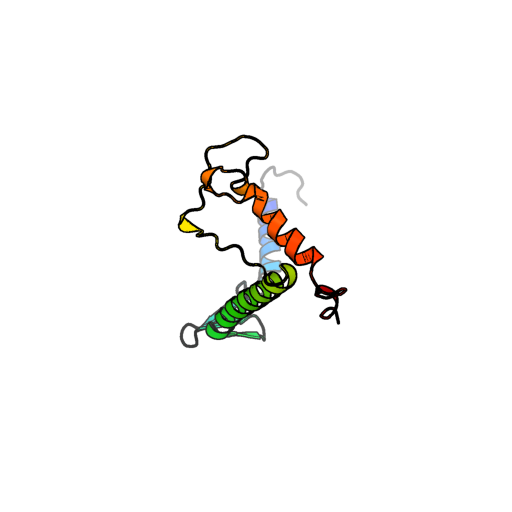23 1.00 90.25 83 GLN A CA 1
ATOM 670 C C . GLN A 1 83 ? -16.838 -11.952 2.589 1.00 90.25 83 GLN A C 1
ATOM 672 O O . GLN A 1 83 ? -17.911 -11.755 3.161 1.00 90.25 83 GLN A O 1
ATOM 677 N N . VAL A 1 84 ? -15.966 -10.967 2.343 1.00 92.56 84 VAL A N 1
ATOM 678 C CA . VAL A 1 84 ? -16.240 -9.565 2.666 1.00 92.56 84 VAL A CA 1
ATOM 679 C C . VAL A 1 84 ? -17.392 -9.074 1.798 1.00 92.56 84 VAL A C 1
ATOM 681 O O . VAL A 1 84 ? -17.312 -9.045 0.572 1.00 92.56 84 VAL A O 1
ATOM 684 N N . LYS A 1 85 ? -18.475 -8.667 2.452 1.00 92.25 85 LYS A N 1
ATOM 685 C CA . LYS A 1 85 ? -19.645 -8.076 1.814 1.00 92.25 85 LYS A CA 1
ATOM 686 C C . LYS A 1 85 ? -19.546 -6.563 1.821 1.00 92.25 85 LYS A C 1
ATOM 688 O O . LYS A 1 85 ? -19.252 -5.956 2.850 1.00 92.25 85 LYS A O 1
ATOM 693 N N . ASP A 1 86 ? -19.852 -5.958 0.687 1.00 91.38 86 ASP A N 1
ATOM 694 C CA . ASP A 1 86 ? -20.045 -4.519 0.577 1.00 91.38 86 ASP A CA 1
ATOM 695 C C . ASP A 1 86 ? -21.437 -4.238 0.009 1.00 91.38 86 ASP A C 1
ATOM 697 O O . ASP A 1 86 ? -21.969 -5.022 -0.779 1.00 91.38 86 ASP A O 1
ATOM 701 N N . ASP A 1 87 ? -22.033 -3.126 0.425 1.00 89.00 87 ASP A N 1
ATOM 702 C CA . ASP A 1 87 ? -23.334 -2.683 -0.067 1.00 89.00 87 ASP A CA 1
ATOM 703 C C . ASP A 1 87 ? -23.135 -1.470 -0.975 1.00 89.00 87 ASP A C 1
ATOM 705 O O . ASP A 1 87 ? -23.261 -0.316 -0.566 1.00 89.00 87 ASP A O 1
ATOM 709 N N . LEU A 1 88 ? -22.813 -1.749 -2.241 1.00 84.94 88 LEU A N 1
ATOM 710 C CA . LEU A 1 88 ? -22.578 -0.724 -3.264 1.00 84.94 88 LEU A CA 1
ATOM 711 C C . LEU A 1 88 ? -23.845 0.070 -3.623 1.00 84.94 88 LEU A C 1
ATOM 713 O O . LEU A 1 88 ? -23.759 1.117 -4.266 1.00 84.94 88 LEU A O 1
ATOM 717 N N . GLN A 1 89 ? -25.027 -0.420 -3.238 1.00 87.31 89 GLN A N 1
ATOM 718 C CA . GLN A 1 89 ? -26.289 0.296 -3.427 1.00 87.31 89 GLN A CA 1
ATOM 719 C C . GLN A 1 89 ? -26.572 1.259 -2.268 1.00 87.31 89 GLN A C 1
ATOM 721 O O . GLN A 1 89 ? -27.404 2.164 -2.404 1.00 87.31 89 GLN A O 1
ATOM 726 N N . ASN A 1 90 ? -25.856 1.119 -1.150 1.00 85.56 90 ASN A N 1
ATOM 727 C CA . ASN A 1 90 ? -25.999 1.980 0.008 1.00 85.56 90 ASN A CA 1
ATOM 728 C C . ASN A 1 90 ? -25.452 3.382 -0.264 1.00 85.56 90 ASN A C 1
ATOM 730 O O . ASN A 1 90 ? -24.248 3.623 -0.314 1.00 85.56 90 ASN A O 1
ATOM 734 N N . ARG A 1 91 ? -26.362 4.349 -0.382 1.00 86.38 91 ARG A N 1
ATOM 735 C CA . ARG A 1 91 ? -26.027 5.770 -0.564 1.00 86.38 91 ARG A CA 1
ATOM 736 C C . ARG A 1 91 ? -25.954 6.548 0.750 1.00 86.38 91 ARG A C 1
ATOM 738 O O . ARG A 1 91 ? -25.863 7.775 0.733 1.00 86.38 91 ARG A O 1
ATOM 745 N N . LYS A 1 92 ? -26.031 5.872 1.899 1.00 88.94 92 LYS A N 1
ATOM 746 C CA . LYS A 1 92 ? -25.950 6.528 3.204 1.00 88.94 92 LYS A CA 1
ATOM 747 C C . LYS A 1 92 ? -24.534 7.053 3.422 1.00 88.94 92 LYS A C 1
ATOM 749 O O . LYS A 1 92 ? -23.568 6.293 3.433 1.00 88.94 92 LYS A O 1
ATOM 754 N N . ALA A 1 93 ? -24.423 8.357 3.653 1.00 87.50 93 ALA A N 1
ATOM 755 C CA . ALA A 1 93 ? -23.153 8.979 3.996 1.00 87.50 93 ALA A CA 1
ATOM 756 C C . ALA A 1 93 ? -22.531 8.301 5.232 1.00 87.50 93 ALA A C 1
ATOM 758 O O . ALA A 1 93 ? -23.204 8.078 6.241 1.00 87.50 93 ALA A O 1
ATOM 759 N N . GLY A 1 94 ? -21.243 7.962 5.141 1.00 86.06 94 GLY A N 1
ATOM 760 C CA . GLY A 1 94 ? -20.502 7.306 6.220 1.00 86.06 94 GLY A CA 1
ATOM 761 C C . GLY A 1 94 ? -20.750 5.800 6.360 1.00 86.06 94 GLY A C 1
ATOM 762 O O . GLY A 1 94 ? -20.320 5.212 7.358 1.00 86.06 94 GLY A O 1
ATOM 763 N N . PHE A 1 95 ? -21.433 5.163 5.402 1.00 88.69 95 PHE A N 1
ATOM 764 C CA . PHE A 1 95 ? -21.394 3.708 5.289 1.00 88.69 95 PHE A CA 1
ATOM 765 C C . PHE A 1 95 ? -19.979 3.236 4.915 1.00 88.69 95 PHE A C 1
ATOM 767 O O . PHE A 1 95 ? -19.264 3.887 4.158 1.00 88.69 95 PHE A O 1
ATOM 774 N N . SER A 1 96 ? -19.574 2.110 5.493 1.00 89.38 96 SER A N 1
ATOM 775 C CA . SER A 1 96 ? -18.308 1.433 5.229 1.00 89.38 96 SER A CA 1
ATOM 776 C C . SER A 1 96 ? -18.538 -0.059 5.417 1.00 89.38 96 SER A C 1
ATOM 778 O O . SER A 1 96 ? -19.167 -0.449 6.406 1.00 89.38 96 SER A O 1
ATOM 780 N N . PHE A 1 97 ? -17.978 -0.888 4.533 1.00 91.25 97 PHE A N 1
ATOM 781 C CA . PHE A 1 97 ? -18.017 -2.347 4.657 1.00 91.25 97 PHE A CA 1
ATOM 782 C C . PHE A 1 97 ? -17.488 -2.840 6.016 1.00 91.25 97 PHE A C 1
ATOM 784 O O . PHE A 1 97 ? -17.900 -3.894 6.491 1.00 91.25 97 PHE A O 1
ATOM 791 N N . VAL A 1 98 ? -16.637 -2.069 6.706 1.00 90.50 98 VAL A N 1
ATOM 792 C CA . VAL A 1 98 ? -16.166 -2.397 8.063 1.00 90.50 98 VAL A CA 1
ATOM 793 C C . VAL A 1 98 ? -17.334 -2.569 9.040 1.00 90.50 98 VAL A C 1
ATOM 795 O O . VAL A 1 98 ? -17.285 -3.429 9.915 1.00 90.50 98 VAL A O 1
ATOM 798 N N . ARG A 1 99 ? -18.400 -1.778 8.859 1.00 88.81 99 ARG A N 1
ATOM 799 C CA . ARG A 1 99 ? -19.616 -1.792 9.684 1.00 88.81 99 ARG A CA 1
ATOM 800 C C . ARG A 1 99 ? -20.671 -2.780 9.184 1.00 88.81 99 ARG A C 1
ATOM 802 O O . ARG A 1 99 ? -21.741 -2.862 9.785 1.00 88.81 99 ARG A O 1
ATOM 809 N N . HIS A 1 100 ? -20.409 -3.503 8.095 1.00 89.81 100 HIS A N 1
ATOM 810 C CA . HIS A 1 100 ? -21.32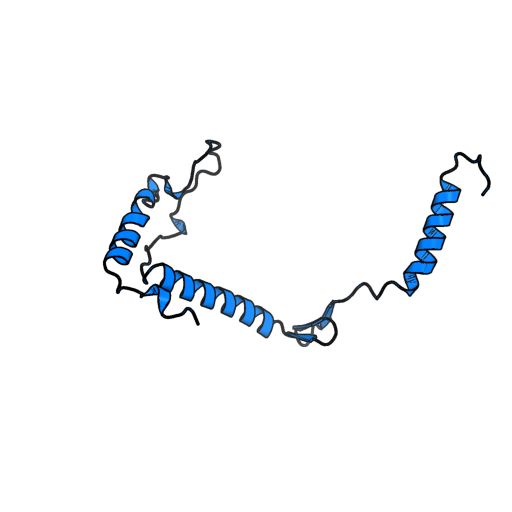3 -4.532 7.616 1.00 89.81 100 HIS A CA 1
ATOM 811 C C . HIS A 1 100 ? -21.348 -5.694 8.630 1.00 89.81 100 HIS A C 1
ATOM 813 O O . HIS A 1 100 ? -20.282 -6.219 8.968 1.00 89.81 100 HIS A O 1
ATOM 819 N N . PRO A 1 101 ? -22.528 -6.122 9.125 1.00 87.19 101 PRO A N 1
ATOM 820 C CA . PRO A 1 101 ? -22.632 -7.095 10.220 1.00 87.19 101 PRO A CA 1
ATOM 821 C C . PRO A 1 101 ? -21.964 -8.437 9.890 1.00 87.19 101 PRO A C 1
ATOM 823 O O . PRO A 1 101 ? -21.341 -9.047 10.758 1.00 87.19 101 PRO A O 1
ATOM 826 N N . ASP A 1 102 ? -22.014 -8.851 8.622 1.00 89.12 102 ASP A N 1
ATOM 827 C CA . ASP A 1 102 ? -21.413 -10.113 8.176 1.00 89.12 102 ASP A CA 1
ATOM 828 C C . ASP A 1 102 ? -19.875 -10.088 8.142 1.00 89.12 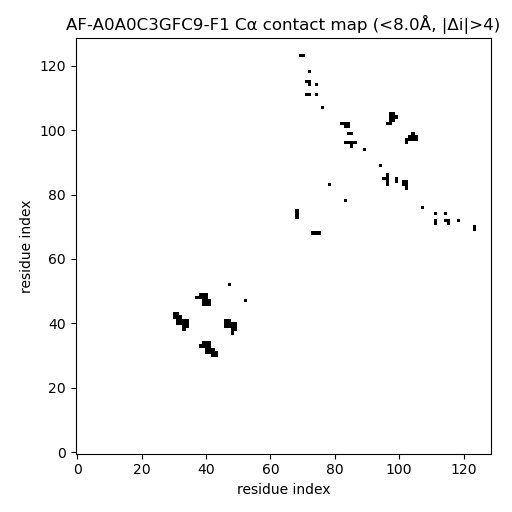102 ASP A C 1
ATOM 830 O O . ASP A 1 102 ? -19.255 -11.145 8.214 1.00 89.12 102 ASP A O 1
ATOM 834 N N . ASN A 1 103 ? -19.247 -8.907 8.086 1.00 90.50 103 ASN A N 1
ATOM 835 C CA . ASN A 1 103 ? -17.792 -8.797 7.943 1.00 90.50 103 ASN A CA 1
ATOM 836 C C . ASN A 1 103 ? -17.053 -8.916 9.278 1.00 90.50 103 ASN A C 1
ATOM 838 O O . ASN A 1 103 ? -15.880 -9.278 9.298 1.00 90.50 103 ASN A O 1
ATOM 842 N N . ARG A 1 104 ? -17.721 -8.609 10.402 1.00 87.56 104 ARG A N 1
ATOM 843 C CA . ARG A 1 104 ? -17.140 -8.673 11.760 1.00 87.56 104 ARG A CA 1
ATOM 844 C C . ARG A 1 104 ? -15.813 -7.902 11.902 1.00 87.56 104 ARG A C 1
ATOM 846 O O . ARG A 1 104 ? -14.926 -8.304 12.651 1.00 87.56 104 ARG A O 1
ATOM 853 N N . LEU A 1 105 ? -15.676 -6.782 11.188 1.00 89.44 105 LEU A N 1
ATOM 854 C CA . LEU A 1 105 ? -14.460 -5.953 11.184 1.00 89.44 105 LEU A CA 1
ATOM 855 C C . LEU A 1 105 ? -14.540 -4.754 12.138 1.00 89.44 105 LEU A C 1
ATOM 857 O O . LEU A 1 105 ? -13.512 -4.162 12.448 1.00 89.44 105 LEU A O 1
ATOM 861 N N . SER A 1 106 ? -15.730 -4.404 12.634 1.00 89.06 106 SER A N 1
ATOM 862 C CA . SER A 1 106 ? -15.954 -3.225 13.485 1.00 89.06 106 SER A CA 1
ATOM 863 C C . SER A 1 106 ? -15.048 -3.162 14.717 1.00 89.06 106 SER A C 1
ATOM 865 O O . SER A 1 106 ? -14.654 -2.075 15.122 1.00 89.06 106 SER A O 1
ATOM 867 N N . GLU A 1 107 ? -14.708 -4.313 15.298 1.00 90.12 107 GLU A N 1
ATOM 868 C CA . GLU A 1 107 ? -13.920 -4.423 16.535 1.00 90.12 107 GLU A CA 1
ATOM 869 C C . GLU A 1 107 ? -12.477 -4.887 16.292 1.00 90.12 107 GLU A C 1
ATOM 871 O O . GLU A 1 107 ? -11.685 -4.983 17.226 1.00 90.12 107 GLU A O 1
ATOM 876 N N . ALA A 1 108 ? -12.102 -5.130 15.034 1.00 88.69 108 ALA A N 1
ATOM 877 C CA . ALA A 1 108 ? -10.771 -5.583 14.635 1.00 88.69 108 ALA A CA 1
ATOM 878 C C . ALA A 1 108 ? -9.643 -4.721 15.221 1.00 88.69 108 ALA A C 1
ATOM 880 O O . ALA A 1 108 ? -8.629 -5.227 15.704 1.00 88.69 108 ALA A O 1
ATOM 881 N N . TYR A 1 109 ? -9.853 -3.404 15.228 1.00 87.62 109 TYR A N 1
ATOM 882 C CA . TYR A 1 109 ? -8.888 -2.435 15.734 1.00 87.62 109 TYR A CA 1
ATOM 883 C C . TYR A 1 109 ? -8.561 -2.632 17.225 1.00 87.62 109 TYR A C 1
ATOM 885 O O . TYR A 1 109 ? -7.459 -2.284 17.641 1.00 87.62 109 TYR A O 1
ATOM 893 N N . LEU A 1 110 ? -9.459 -3.220 18.030 1.00 91.88 110 LEU A N 1
ATOM 894 C CA . LEU A 1 110 ? -9.187 -3.527 19.440 1.00 91.88 110 LEU A CA 1
ATOM 895 C C . LEU A 1 110 ? -8.076 -4.574 19.577 1.00 91.88 110 LEU A C 1
ATOM 897 O O . LEU A 1 110 ? -7.228 -4.460 20.460 1.00 91.88 110 LEU A O 1
ATOM 901 N N . GLY A 1 111 ? -8.036 -5.559 18.674 1.00 89.75 111 GLY A N 1
ATOM 902 C CA . GLY A 1 111 ? -6.962 -6.552 18.624 1.00 89.75 111 GLY A CA 1
ATOM 903 C C . GLY A 1 111 ? -5.608 -5.916 18.305 1.00 89.75 111 GLY A C 1
ATOM 904 O O . GLY A 1 111 ? -4.607 -6.225 18.955 1.00 89.75 111 GLY A O 1
ATOM 905 N N . LEU A 1 112 ? -5.594 -4.972 17.361 1.00 89.56 112 LEU A N 1
ATOM 906 C CA . LEU A 1 112 ? -4.400 -4.195 17.033 1.00 89.56 112 LEU A CA 1
ATOM 907 C C . LEU A 1 112 ? -3.958 -3.299 18.200 1.00 89.56 112 LEU A C 1
ATOM 909 O O . LEU A 1 112 ? -2.776 -3.274 18.530 1.00 89.56 112 LEU A O 1
ATOM 913 N N . LEU A 1 113 ? -4.891 -2.608 18.864 1.00 90.44 113 LEU A N 1
ATOM 914 C CA . LEU A 1 113 ? -4.596 -1.779 20.039 1.00 90.44 113 LEU A CA 1
ATOM 915 C C . LEU A 1 113 ? -4.004 -2.605 21.184 1.00 90.44 113 LEU A C 1
ATOM 917 O O . LEU A 1 113 ? -3.015 -2.194 21.789 1.00 90.44 113 LEU A O 1
ATOM 921 N N . ALA A 1 114 ? -4.558 -3.790 21.451 1.00 91.12 114 ALA A N 1
ATOM 922 C CA . ALA A 1 114 ? -4.008 -4.703 22.445 1.00 91.12 114 ALA A CA 1
ATOM 923 C C . ALA A 1 114 ? -2.563 -5.092 22.091 1.00 91.12 114 ALA A C 1
ATOM 925 O O . ALA A 1 114 ? -1.673 -4.994 22.937 1.00 91.12 114 ALA A O 1
ATOM 926 N N . LYS A 1 115 ? -2.294 -5.439 20.824 1.00 89.44 115 LYS A N 1
ATOM 927 C CA . LYS A 1 115 ? -0.934 -5.733 20.346 1.00 89.44 115 LYS A CA 1
ATOM 928 C C . LYS A 1 115 ? 0.012 -4.552 20.530 1.00 89.44 115 LYS A C 1
ATOM 930 O O . LYS A 1 115 ? 1.071 -4.740 21.126 1.00 89.44 115 LYS A O 1
ATOM 935 N N . ALA A 1 116 ? -0.399 -3.357 20.115 1.00 89.44 116 ALA A N 1
ATOM 936 C CA . ALA A 1 116 ? 0.378 -2.133 20.274 1.00 89.44 116 ALA A CA 1
ATOM 937 C C . ALA A 1 116 ? 0.716 -1.851 21.746 1.00 89.44 116 ALA A C 1
ATOM 939 O O . ALA A 1 116 ? 1.854 -1.522 22.064 1.00 89.44 116 ALA A O 1
ATOM 940 N N . SER A 1 117 ? -0.239 -2.056 22.660 1.00 88.25 117 SER A N 1
ATOM 941 C CA . SER A 1 117 ? -0.044 -1.817 24.097 1.00 88.25 117 SER A CA 1
ATOM 942 C C . SER A 1 117 ? 0.967 -2.767 24.754 1.00 88.25 117 SER A C 1
ATOM 944 O O . SER A 1 117 ? 1.606 -2.409 25.739 1.00 88.25 117 SER A O 1
ATOM 946 N N . THR A 1 118 ? 1.136 -3.967 24.191 1.00 88.75 118 THR A N 1
ATOM 947 C CA . THR A 1 118 ? 2.115 -4.971 24.650 1.00 88.75 118 THR A CA 1
ATOM 948 C C . THR A 1 118 ? 3.438 -4.935 23.887 1.00 88.75 118 THR A C 1
ATOM 950 O O . THR A 1 118 ? 4.362 -5.683 24.213 1.00 88.75 118 THR A O 1
ATOM 953 N N . ALA A 1 119 ? 3.541 -4.099 22.853 1.00 85.56 119 ALA A N 1
ATOM 954 C CA . ALA A 1 119 ? 4.754 -3.973 22.066 1.00 85.56 119 ALA A CA 1
ATOM 955 C C . ALA A 1 119 ? 5.864 -3.298 22.882 1.00 85.56 119 ALA A C 1
ATOM 957 O O . ALA A 1 119 ? 5.612 -2.483 23.772 1.00 85.56 119 ALA A O 1
ATOM 958 N N . LYS A 1 120 ? 7.122 -3.632 22.572 1.00 82.94 120 LYS A N 1
ATOM 959 C CA . LYS A 1 120 ? 8.272 -3.001 23.228 1.00 82.94 120 LYS A CA 1
ATOM 960 C C . LYS A 1 120 ? 8.231 -1.481 22.999 1.00 82.94 120 LYS A C 1
ATOM 962 O O . LYS A 1 120 ? 7.916 -1.058 21.881 1.00 82.94 120 LYS A O 1
ATOM 967 N N . PRO A 1 121 ? 8.608 -0.660 23.998 1.00 69.62 121 PRO A N 1
ATOM 968 C CA . PRO A 1 121 ? 8.846 0.760 23.775 1.00 69.62 121 PRO A CA 1
ATOM 969 C C . PRO A 1 121 ? 9.809 0.917 22.593 1.00 69.62 121 PRO A C 1
ATOM 971 O O . PRO A 1 121 ? 10.821 0.220 22.539 1.00 69.62 121 PRO A O 1
ATOM 974 N N . ASN A 1 122 ? 9.473 1.786 21.639 1.00 67.62 122 ASN A N 1
ATOM 975 C CA . ASN A 1 122 ? 10.232 2.041 20.406 1.00 67.62 122 ASN A CA 1
ATOM 976 C C . ASN A 1 122 ? 10.214 0.930 19.341 1.00 67.62 122 ASN A C 1
ATOM 978 O O . ASN A 1 122 ? 10.988 1.018 18.394 1.00 67.62 122 ASN A O 1
ATOM 982 N N . ALA A 1 123 ? 9.326 -0.068 19.418 1.00 70.62 123 ALA A N 1
ATOM 983 C CA . ALA A 1 123 ? 9.258 -1.148 18.419 1.00 70.62 123 ALA A CA 1
ATOM 984 C C . ALA A 1 123 ? 9.088 -0.675 16.957 1.00 70.62 123 ALA A C 1
ATOM 986 O O . ALA A 1 123 ? 9.502 -1.390 16.057 1.00 70.62 123 ALA A O 1
ATOM 987 N N . LEU A 1 124 ? 8.508 0.512 16.729 1.00 75.44 124 LEU A N 1
ATOM 988 C CA . LEU A 1 124 ? 8.368 1.132 15.400 1.00 75.44 124 LEU A CA 1
ATOM 989 C C . LEU A 1 124 ? 9.393 2.252 15.132 1.00 75.44 124 LEU A C 1
ATOM 991 O O . LEU A 1 124 ? 9.415 2.828 14.052 1.00 75.44 124 LEU A O 1
ATOM 995 N N . MET A 1 125 ? 10.213 2.615 16.123 1.00 68.12 125 MET A N 1
ATOM 996 C CA . MET A 1 125 ? 11.210 3.690 16.007 1.00 68.12 125 MET A CA 1
ATOM 997 C C . MET A 1 125 ? 12.612 3.170 15.670 1.00 68.12 125 MET A C 1
ATOM 999 O O . MET A 1 125 ? 13.503 3.963 15.386 1.00 68.12 125 MET A O 1
ATOM 1003 N N . THR A 1 126 ? 12.828 1.853 15.676 1.00 61.06 126 THR A N 1
ATOM 1004 C CA . THR A 1 126 ? 14.145 1.245 15.430 1.00 61.06 126 THR A CA 1
ATOM 1005 C C . THR A 1 126 ? 14.595 1.274 13.967 1.00 61.06 126 THR A C 1
ATOM 1007 O O . THR A 1 126 ? 15.770 1.035 13.716 1.00 61.06 126 THR A O 1
ATOM 1010 N N . HIS A 1 127 ? 13.704 1.578 13.016 1.00 57.81 127 HIS A N 1
ATOM 1011 C CA . HIS A 1 127 ? 13.995 1.563 11.573 1.00 57.81 127 HIS A CA 1
ATOM 1012 C C . HIS A 1 127 ? 13.987 2.952 10.905 1.00 57.81 127 HIS A C 1
ATOM 1014 O O . HIS A 1 127 ? 14.064 3.049 9.684 1.00 57.81 127 HIS A O 1
ATOM 1020 N N . GLY A 1 128 ? 13.914 4.035 11.687 1.00 51.00 128 GLY A N 1
ATOM 1021 C CA . GLY A 1 128 ? 13.969 5.410 11.181 1.00 51.00 128 GLY A CA 1
ATOM 1022 C C . GLY A 1 128 ? 15.390 5.981 11.143 1.00 51.00 128 GLY A C 1
ATOM 1023 O O . GLY A 1 128 ? 15.685 6.871 11.936 1.00 51.00 128 GLY A O 1
ATOM 1024 N N . THR A 1 129 ? 16.261 5.481 10.260 1.00 37.28 129 THR A N 1
ATOM 1025 C CA . THR A 1 129 ? 17.554 6.112 9.904 1.00 37.28 129 THR A CA 1
ATOM 1026 C C . THR A 1 129 ? 17.878 5.891 8.442 1.00 37.28 129 THR A C 1
ATOM 1028 O O . THR A 1 129 ? 17.839 4.707 8.036 1.00 37.28 129 THR A O 1
#